Protein AF-Q5BRT5-F1 (afdb_monomer_lite)

pLDDT: mean 73.49, std 7.96, range [51.0, 92.56]

Secondary structure (DSSP, 8-state):
-B-TTS-BHHHHHHHTTTHHHHHHHHHHHHHHTT---S----EEEEEEE-TT-TT-GGGEEEEEEE-HHHHHHHHHHHHHHHHHHHHHHIIIII--

Radius of gyration: 18.99 Å; chains: 1; bounding box: 56×31×49 Å

Sequence (96 aa):
DNGPDGISASLMKYADRELPLSCLKLFTLSMDNECYPTIWKTSFITPRFRSESRKVIENCRPINTVFTVFYYFFLNAIFAYTTSYWLIILNTVLLR

Structure (mmCIF, N/CA/C/O backbone):
data_AF-Q5BRT5-F1
#
_entry.id   AF-Q5BRT5-F1
#
loop_
_atom_site.group_PDB
_atom_site.id
_atom_site.type_symbol
_atom_site.label_atom_id
_atom_site.label_alt_id
_atom_site.label_comp_id
_atom_site.label_asym_id
_atom_site.label_entity_id
_atom_site.label_seq_id
_atom_site.pdbx_PDB_ins_code
_atom_site.Cartn_x
_atom_site.Cartn_y
_atom_site.Cartn_z
_atom_site.occupancy
_atom_site.B_iso_or_equiv
_atom_site.auth_seq_id
_atom_site.auth_comp_id
_atom_site.auth_asym_id
_atom_site.auth_atom_id
_atom_site.pdbx_PDB_model_num
ATOM 1 N N . ASP A 1 1 ? -11.479 -4.862 11.976 1.00 58.84 1 ASP A N 1
ATOM 2 C CA . ASP A 1 1 ? -11.570 -3.560 11.293 1.00 58.84 1 ASP A CA 1
ATOM 3 C C . ASP A 1 1 ? -10.651 -3.543 10.093 1.00 58.84 1 ASP A C 1
ATOM 5 O O . ASP A 1 1 ? -9.449 -3.754 10.240 1.00 58.84 1 ASP A O 1
ATOM 9 N N . ASN A 1 2 ? -11.242 -3.379 8.914 1.00 70.31 2 ASN A N 1
ATOM 10 C CA . ASN A 1 2 ? -10.522 -3.303 7.648 1.00 70.31 2 ASN A CA 1
ATOM 11 C C . ASN A 1 2 ? -10.356 -1.831 7.258 1.00 70.31 2 ASN A C 1
ATOM 13 O O . ASN A 1 2 ? -11.224 -1.009 7.567 1.00 70.31 2 ASN A O 1
ATOM 17 N N . GLY A 1 3 ? -9.243 -1.499 6.604 1.00 71.31 3 GLY A N 1
ATOM 18 C CA . GLY A 1 3 ? -9.047 -0.191 5.987 1.00 71.31 3 GLY A CA 1
ATOM 19 C C . GLY A 1 3 ? -10.018 0.042 4.821 1.00 71.31 3 GLY A C 1
ATOM 20 O O . GLY A 1 3 ? -10.757 -0.865 4.428 1.00 71.31 3 GLY A O 1
ATOM 21 N N . PRO A 1 4 ? -10.043 1.253 4.243 1.00 75.56 4 PRO A N 1
ATOM 22 C CA . PRO A 1 4 ? -10.876 1.561 3.074 1.00 75.56 4 PRO A CA 1
ATOM 23 C C . PRO A 1 4 ? -10.508 0.753 1.816 1.00 75.56 4 PRO A C 1
ATOM 25 O O . PRO A 1 4 ? -11.293 0.708 0.877 1.00 75.56 4 PRO A O 1
ATOM 28 N N . ASP A 1 5 ? -9.346 0.096 1.809 1.00 76.44 5 ASP A N 1
ATOM 29 C CA . ASP A 1 5 ? -8.895 -0.907 0.831 1.00 76.44 5 ASP A CA 1
ATOM 30 C C . ASP A 1 5 ? -9.463 -2.316 1.082 1.00 76.44 5 ASP A C 1
ATOM 32 O O . ASP A 1 5 ? -9.194 -3.237 0.314 1.00 76.44 5 ASP A O 1
ATOM 36 N N . GLY A 1 6 ? -10.215 -2.522 2.166 1.00 79.44 6 GLY A N 1
ATOM 37 C CA . GLY A 1 6 ? -10.650 -3.848 2.604 1.00 79.44 6 GLY A CA 1
ATOM 38 C C . GLY A 1 6 ? -9.536 -4.673 3.257 1.00 79.44 6 GLY A C 1
ATOM 39 O O . GLY A 1 6 ? -9.779 -5.813 3.654 1.00 79.44 6 GLY A O 1
ATOM 40 N N . ILE A 1 7 ? -8.339 -4.105 3.425 1.00 79.00 7 ILE A N 1
ATOM 41 C CA . ILE A 1 7 ? -7.174 -4.799 3.971 1.00 79.00 7 ILE A CA 1
ATOM 42 C C . ILE A 1 7 ? -7.148 -4.608 5.485 1.00 79.00 7 ILE A C 1
ATOM 44 O O . ILE A 1 7 ? -7.237 -3.495 6.008 1.00 79.00 7 ILE A O 1
ATOM 48 N N . SER A 1 8 ? -7.061 -5.714 6.221 1.00 81.19 8 SER A N 1
ATOM 49 C CA . SER A 1 8 ? -6.985 -5.673 7.678 1.00 81.19 8 SER A CA 1
ATOM 50 C C . SER A 1 8 ? -5.561 -5.364 8.148 1.00 81.19 8 SER A C 1
ATOM 52 O O . SER A 1 8 ? -4.569 -5.790 7.551 1.00 81.19 8 SER A O 1
ATOM 54 N N . ALA A 1 9 ? -5.442 -4.690 9.294 1.00 77.56 9 ALA A N 1
ATOM 55 C CA . ALA A 1 9 ? -4.141 -4.469 9.931 1.00 77.56 9 ALA A CA 1
ATOM 56 C C . ALA A 1 9 ? -3.439 -5.791 10.308 1.00 77.56 9 ALA A C 1
ATOM 58 O O . ALA A 1 9 ? -2.211 -5.870 10.315 1.00 77.56 9 ALA A O 1
ATOM 59 N N . SER A 1 10 ? -4.209 -6.847 10.598 1.00 82.62 10 SER A N 1
ATOM 60 C CA . SER A 1 10 ? -3.661 -8.180 10.851 1.00 82.62 10 SER A CA 1
ATOM 61 C C . SER A 1 10 ? -3.021 -8.776 9.601 1.00 82.62 10 SER A C 1
ATOM 63 O O . SER A 1 10 ? -1.911 -9.289 9.697 1.00 82.62 10 SER A O 1
ATOM 65 N N . LEU A 1 11 ? -3.661 -8.655 8.432 1.00 80.06 11 LEU A N 1
ATOM 66 C CA . LEU A 1 11 ? -3.102 -9.132 7.168 1.00 80.06 11 LEU A CA 1
ATOM 67 C C . LEU A 1 11 ? -1.778 -8.430 6.860 1.00 80.06 11 LEU A C 1
ATOM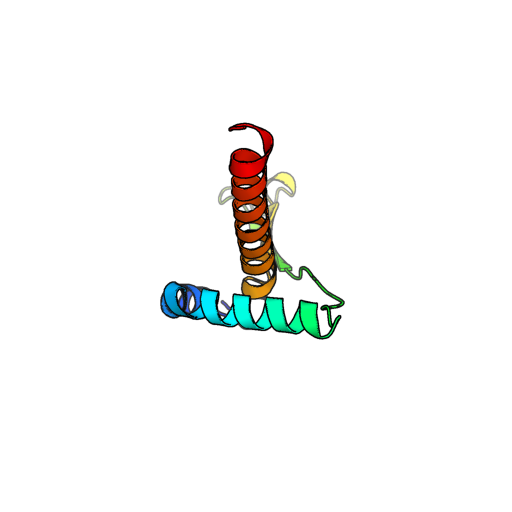 69 O O . LEU A 1 11 ? -0.810 -9.106 6.536 1.00 80.06 11 LEU A O 1
ATOM 73 N N . MET A 1 12 ? -1.702 -7.110 7.057 1.00 76.31 12 MET A N 1
ATOM 74 C CA . MET A 1 12 ? -0.450 -6.354 6.901 1.00 76.31 12 MET A CA 1
ATOM 75 C C . MET A 1 12 ? 0.667 -6.895 7.796 1.00 76.31 12 MET A C 1
ATOM 77 O O . MET A 1 12 ? 1.794 -7.054 7.343 1.00 76.31 12 MET A O 1
ATOM 81 N N . LYS A 1 13 ? 0.353 -7.233 9.052 1.00 79.75 13 LYS A N 1
ATOM 82 C CA . LYS A 1 13 ? 1.334 -7.781 9.997 1.00 79.75 13 LYS A CA 1
ATOM 83 C C . LYS A 1 13 ? 1.900 -9.132 9.544 1.00 79.75 13 LYS A C 1
ATOM 85 O O . LYS A 1 13 ? 3.072 -9.402 9.781 1.00 79.75 13 LYS A O 1
ATOM 90 N N . TYR A 1 14 ? 1.084 -9.985 8.923 1.00 84.00 14 TYR A N 1
ATOM 91 C CA . TYR A 1 14 ? 1.537 -11.287 8.417 1.00 84.00 14 TYR A CA 1
ATOM 92 C C . TYR A 1 14 ? 2.202 -11.188 7.042 1.00 84.00 14 TYR A C 1
ATOM 94 O O . TYR A 1 14 ? 3.148 -11.921 6.765 1.00 84.00 14 TYR A O 1
ATOM 102 N N . ALA A 1 15 ? 1.730 -10.275 6.196 1.00 78.38 15 ALA A N 1
ATOM 103 C CA . ALA A 1 15 ? 2.236 -10.066 4.846 1.00 78.38 15 ALA A CA 1
ATOM 104 C C . ALA A 1 15 ? 3.482 -9.164 4.797 1.00 78.38 15 ALA A C 1
ATOM 106 O O . ALA A 1 15 ? 4.048 -8.991 3.725 1.00 78.38 15 ALA A O 1
ATOM 107 N N . ASP A 1 16 ? 3.934 -8.625 5.932 1.00 77.31 16 ASP A N 1
ATOM 108 C CA . ASP A 1 16 ? 5.005 -7.626 6.048 1.00 77.31 16 ASP A CA 1
ATOM 109 C C . ASP A 1 16 ? 6.279 -7.954 5.246 1.00 77.31 16 ASP A C 1
ATOM 111 O O . ASP A 1 16 ? 6.913 -7.062 4.694 1.00 77.31 16 ASP A O 1
ATOM 115 N N . ARG A 1 17 ? 6.634 -9.239 5.108 1.00 78.31 17 ARG A N 1
ATOM 116 C CA . ARG A 1 17 ? 7.815 -9.665 4.334 1.00 78.31 17 ARG A CA 1
ATOM 117 C C . ARG A 1 17 ? 7.592 -9.760 2.826 1.00 78.31 17 ARG A C 1
ATOM 119 O O . ARG A 1 17 ? 8.513 -9.477 2.067 1.00 78.31 17 ARG A O 1
ATOM 126 N N . GLU A 1 18 ? 6.409 -10.174 2.379 1.00 79.69 18 GLU A N 1
ATOM 127 C CA . GLU A 1 18 ? 6.144 -10.458 0.955 1.00 79.69 18 GLU A CA 1
ATOM 128 C C . GLU A 1 18 ? 5.413 -9.324 0.233 1.00 79.69 18 GLU A C 1
ATOM 130 O O . GLU A 1 18 ? 5.579 -9.114 -0.975 1.00 79.69 18 GLU A O 1
ATOM 135 N N . LEU A 1 19 ? 4.632 -8.551 0.984 1.00 77.50 19 LEU A N 1
ATOM 136 C CA . LEU A 1 19 ? 3.912 -7.390 0.488 1.00 77.50 19 LEU A CA 1
ATOM 137 C C . LEU A 1 19 ? 4.853 -6.335 -0.124 1.00 77.50 19 LEU A C 1
ATOM 139 O O . LEU A 1 19 ? 4.524 -5.848 -1.205 1.00 77.50 19 LEU A O 1
ATOM 143 N N . PRO A 1 20 ? 6.045 -6.035 0.443 1.00 77.06 20 PRO A N 1
ATOM 144 C CA . PRO A 1 20 ? 6.986 -5.102 -0.169 1.00 77.06 20 PRO A CA 1
ATOM 145 C C . PRO A 1 20 ? 7.394 -5.451 -1.587 1.00 77.06 20 PRO A C 1
ATOM 147 O O . PRO A 1 20 ? 7.390 -4.583 -2.458 1.00 77.06 20 PRO A O 1
ATOM 150 N N . LEU A 1 21 ? 7.710 -6.720 -1.837 1.00 79.56 21 LEU A N 1
ATOM 151 C CA . LEU A 1 21 ? 8.148 -7.156 -3.155 1.00 79.56 21 LEU A CA 1
ATOM 152 C C . LEU A 1 21 ? 7.007 -7.066 -4.175 1.00 79.56 21 LEU A C 1
ATOM 154 O O . LEU A 1 21 ? 7.220 -6.649 -5.313 1.00 79.56 21 LEU A O 1
ATOM 158 N N . SER A 1 22 ? 5.793 -7.428 -3.760 1.00 81.94 22 SER A N 1
ATOM 159 C CA . SER A 1 22 ? 4.596 -7.341 -4.604 1.00 81.94 22 SER A CA 1
ATOM 160 C C . SER A 1 22 ? 4.242 -5.888 -4.936 1.00 81.94 22 SER A C 1
ATOM 162 O O . SER A 1 22 ? 3.983 -5.563 -6.094 1.00 81.94 22 SER A O 1
ATOM 164 N N . CYS A 1 23 ? 4.311 -4.997 -3.944 1.00 78.31 23 CYS A N 1
ATOM 165 C CA . CYS A 1 23 ? 4.091 -3.564 -4.122 1.00 78.31 23 CYS A CA 1
ATOM 166 C C . CYS A 1 23 ? 5.155 -2.917 -5.013 1.00 78.31 23 CYS A C 1
ATOM 168 O O . CYS A 1 23 ? 4.808 -2.099 -5.860 1.00 78.31 23 CYS A O 1
ATOM 170 N N . LEU A 1 24 ? 6.430 -3.297 -4.870 1.00 79.44 24 LEU A N 1
ATOM 171 C CA . LEU A 1 24 ? 7.504 -2.800 -5.733 1.00 79.44 24 LEU A CA 1
ATOM 172 C C . LEU A 1 24 ? 7.275 -3.205 -7.193 1.00 79.44 24 LEU A C 1
ATOM 174 O O . LEU A 1 24 ? 7.376 -2.362 -8.076 1.00 79.44 24 LEU A O 1
ATOM 178 N N . LYS A 1 25 ? 6.903 -4.465 -7.449 1.00 83.94 25 LYS A N 1
ATOM 179 C CA . LYS A 1 25 ? 6.569 -4.929 -8.805 1.00 83.94 25 LYS A CA 1
ATOM 180 C C . LYS A 1 25 ? 5.394 -4.152 -9.397 1.00 83.94 25 LYS A C 1
ATOM 182 O O . LYS A 1 25 ? 5.471 -3.731 -10.544 1.00 83.94 25 LYS A O 1
ATOM 187 N N . LEU A 1 26 ? 4.332 -3.936 -8.619 1.00 82.94 26 LEU A N 1
ATOM 188 C CA . LEU A 1 26 ? 3.187 -3.126 -9.049 1.00 82.94 26 LEU A CA 1
ATOM 189 C C . LEU A 1 26 ? 3.583 -1.676 -9.339 1.00 82.94 26 LEU A C 1
ATOM 191 O O . LEU A 1 26 ? 3.124 -1.110 -10.326 1.0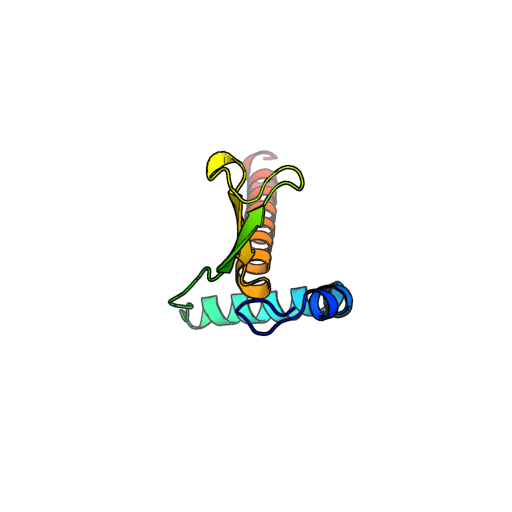0 82.94 26 LEU A O 1
ATOM 195 N N . PHE A 1 27 ? 4.448 -1.087 -8.512 1.00 80.19 27 PHE A N 1
ATOM 196 C CA . PHE A 1 27 ? 4.978 0.256 -8.730 1.00 80.19 27 PHE A CA 1
ATOM 197 C C . PHE A 1 27 ? 5.783 0.341 -10.030 1.00 80.19 27 PHE A C 1
ATOM 199 O O . PHE A 1 27 ? 5.531 1.226 -10.842 1.00 80.19 27 PHE A O 1
ATOM 206 N N . THR A 1 28 ? 6.707 -0.593 -10.263 1.00 83.50 28 THR A N 1
ATOM 207 C CA . THR A 1 28 ? 7.489 -0.642 -11.505 1.00 83.50 28 THR A CA 1
ATOM 208 C C . THR A 1 28 ? 6.580 -0.800 -12.720 1.00 83.50 28 THR A C 1
ATOM 210 O O . THR A 1 28 ? 6.693 -0.027 -13.660 1.00 83.50 28 THR A O 1
ATOM 213 N N . LEU A 1 29 ? 5.599 -1.706 -12.666 1.00 87.69 29 LEU A N 1
ATOM 214 C CA . LEU A 1 29 ? 4.618 -1.865 -13.743 1.00 87.69 29 LEU A CA 1
ATOM 215 C C . LEU A 1 29 ? 3.791 -0.592 -13.976 1.00 87.69 29 LEU A C 1
ATOM 217 O O . LEU A 1 29 ? 3.507 -0.255 -15.120 1.00 87.69 29 LEU A O 1
ATOM 221 N N . SER A 1 30 ? 3.405 0.121 -12.917 1.00 85.06 30 SER A N 1
ATOM 222 C CA . SER A 1 30 ? 2.701 1.406 -13.013 1.00 85.06 30 SER A CA 1
ATOM 223 C C . SER A 1 30 ? 3.550 2.461 -13.730 1.00 85.06 30 SER A C 1
ATOM 225 O O . SER A 1 30 ? 3.028 3.172 -14.587 1.00 85.06 30 SER A O 1
ATOM 227 N N . MET A 1 31 ? 4.855 2.511 -13.439 1.00 84.06 31 MET A N 1
ATOM 228 C CA . MET A 1 31 ? 5.806 3.392 -14.122 1.00 84.06 31 MET A CA 1
ATOM 229 C C . MET A 1 31 ? 5.997 3.011 -15.593 1.00 84.06 31 MET A C 1
ATOM 231 O O . MET A 1 31 ? 5.917 3.885 -16.448 1.00 84.06 31 MET A O 1
ATOM 235 N N . ASP A 1 32 ? 6.200 1.726 -15.888 1.00 91.44 32 ASP A N 1
ATOM 236 C CA . ASP A 1 32 ? 6.461 1.234 -17.248 1.00 91.44 32 ASP A CA 1
ATOM 237 C C . ASP A 1 32 ? 5.254 1.411 -18.182 1.00 91.44 32 ASP A C 1
ATOM 239 O O . ASP A 1 32 ? 5.417 1.606 -19.383 1.00 91.44 32 ASP A O 1
ATOM 243 N N . ASN A 1 33 ? 4.037 1.332 -17.634 1.00 92.56 33 ASN A N 1
ATOM 244 C CA . ASN A 1 33 ? 2.792 1.449 -18.397 1.00 92.56 33 ASN A CA 1
ATOM 245 C C . ASN A 1 33 ? 2.153 2.843 -18.305 1.00 92.56 33 ASN A C 1
ATOM 247 O O . ASN A 1 33 ? 1.022 3.008 -18.760 1.00 92.56 33 ASN A O 1
ATOM 251 N N . GLU A 1 34 ? 2.821 3.809 -17.664 1.00 89.25 34 GLU A N 1
ATOM 252 C CA . GLU A 1 34 ? 2.294 5.161 -17.410 1.00 89.25 34 GLU A CA 1
ATOM 253 C C . GLU A 1 34 ? 0.881 5.149 -16.783 1.00 89.25 34 GLU A C 1
ATOM 255 O O . GLU A 1 34 ? 0.048 6.033 -17.003 1.00 89.25 34 GLU A O 1
ATOM 260 N N . CYS A 1 35 ? 0.583 4.113 -15.995 1.00 85.56 35 CYS A N 1
ATOM 261 C CA . CYS A 1 35 ? -0.740 3.865 -15.443 1.00 85.56 35 CYS A CA 1
ATOM 262 C C . CYS A 1 35 ? -0.732 4.165 -13.950 1.00 85.56 35 CYS A C 1
ATOM 264 O O . CYS A 1 35 ? -0.156 3.416 -13.161 1.00 85.56 35 CYS A O 1
ATOM 266 N N . TYR A 1 36 ? -1.400 5.244 -13.552 1.00 81.44 36 TYR A N 1
ATOM 267 C CA . TYR A 1 36 ? -1.409 5.722 -12.173 1.00 81.44 36 TYR A CA 1
ATOM 268 C C . TYR A 1 36 ? -2.823 5.712 -11.594 1.00 81.44 36 TYR A C 1
ATOM 270 O O . TYR A 1 36 ? -3.791 5.969 -12.317 1.00 81.44 36 TYR A O 1
ATOM 278 N N . PRO A 1 37 ? -2.980 5.458 -10.284 1.00 76.50 37 PRO A N 1
ATOM 279 C CA . PRO A 1 37 ? -4.278 5.609 -9.653 1.00 76.50 37 PRO A CA 1
ATOM 280 C C . PRO A 1 37 ? -4.706 7.080 -9.680 1.00 76.50 37 PRO A C 1
ATOM 282 O O . PRO A 1 37 ? -3.930 7.991 -9.397 1.00 76.50 37 PRO A O 1
ATOM 285 N N . THR A 1 38 ? -5.982 7.317 -9.960 1.00 81.25 38 THR A N 1
ATOM 286 C CA . THR A 1 38 ? -6.590 8.651 -9.848 1.00 81.25 38 THR A CA 1
ATOM 287 C C . THR A 1 38 ? -6.780 9.077 -8.391 1.00 81.25 38 THR A C 1
ATOM 289 O O . THR A 1 38 ? -6.852 10.268 -8.093 1.00 81.25 38 THR A O 1
ATOM 292 N N . ILE A 1 39 ? -6.830 8.112 -7.466 1.00 77.50 39 ILE A N 1
ATOM 293 C CA . ILE A 1 39 ? -7.001 8.326 -6.029 1.00 77.50 39 ILE A CA 1
ATOM 294 C C . ILE A 1 39 ? -5.781 7.772 -5.295 1.00 77.50 39 ILE A C 1
ATOM 296 O O . ILE A 1 39 ? -5.553 6.567 -5.257 1.00 77.50 39 ILE A O 1
ATOM 300 N N . TRP A 1 40 ? -5.020 8.667 -4.670 1.00 71.31 40 TRP A N 1
ATOM 301 C CA . TRP A 1 40 ? -3.756 8.333 -4.005 1.00 71.31 40 TRP A CA 1
ATOM 302 C C . TRP A 1 40 ? -3.891 8.075 -2.503 1.00 71.31 40 TRP A C 1
ATOM 304 O O . TRP A 1 40 ? -3.043 7.421 -1.895 1.00 71.31 40 TRP A O 1
ATOM 314 N N . LYS A 1 41 ? -4.941 8.616 -1.876 1.00 70.69 41 LYS A N 1
ATOM 315 C CA . LYS A 1 41 ? -5.166 8.511 -0.434 1.00 70.69 41 LYS A CA 1
ATOM 316 C C . LYS A 1 41 ? -6.657 8.533 -0.127 1.00 70.69 41 LYS A C 1
ATOM 318 O O . LYS A 1 41 ? -7.334 9.525 -0.376 1.00 70.69 41 LYS A O 1
ATOM 323 N N . THR A 1 42 ? 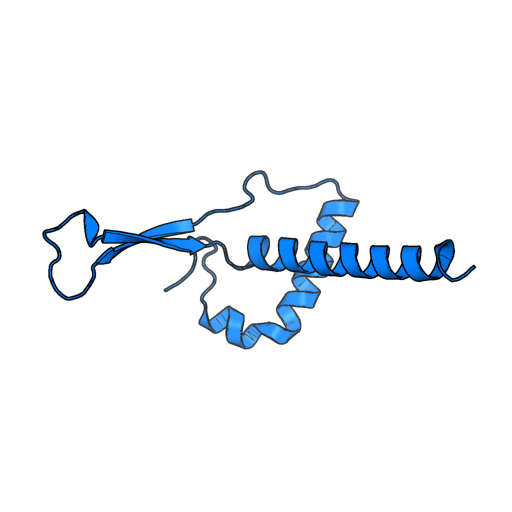-7.134 7.464 0.494 1.00 77.44 42 THR A N 1
ATOM 324 C CA . THR A 1 42 ? -8.491 7.364 1.041 1.00 77.44 42 THR A CA 1
ATOM 325 C C . THR A 1 42 ? -8.383 7.046 2.525 1.00 77.44 42 THR A C 1
ATOM 327 O O . THR A 1 42 ? -7.468 6.338 2.938 1.00 77.44 42 THR A O 1
ATOM 330 N N . SER A 1 43 ? -9.272 7.578 3.359 1.00 80.25 43 SER A N 1
ATOM 331 C CA . SER A 1 43 ? -9.268 7.259 4.788 1.00 80.25 43 SER A CA 1
ATOM 332 C C . SER A 1 43 ? -10.661 7.307 5.383 1.00 80.25 43 SER A C 1
ATOM 334 O O . SER A 1 43 ? -11.426 8.218 5.073 1.00 80.25 43 SER A O 1
ATOM 336 N N . PHE A 1 44 ? -10.951 6.391 6.302 1.00 81.69 44 PHE A N 1
ATOM 337 C CA . PHE A 1 44 ? -12.095 6.540 7.190 1.00 81.69 44 PHE A CA 1
ATOM 338 C C . PHE A 1 44 ? -11.758 7.554 8.276 1.00 81.69 44 PHE A C 1
ATOM 340 O O . PHE A 1 44 ? -10.748 7.416 8.968 1.00 81.69 44 PHE A O 1
ATOM 347 N N . ILE A 1 45 ? -12.604 8.570 8.422 1.00 79.75 45 ILE A N 1
ATOM 348 C CA . ILE A 1 45 ? -12.484 9.568 9.481 1.00 79.75 45 ILE A CA 1
ATOM 349 C C . ILE A 1 45 ? -13.369 9.105 10.631 1.00 79.75 45 ILE A C 1
ATOM 351 O O . ILE A 1 45 ? -14.594 9.149 10.534 1.00 79.75 45 ILE A O 1
ATOM 355 N N . THR A 1 46 ? -12.747 8.645 11.714 1.00 78.25 46 THR A N 1
ATOM 356 C CA . THR A 1 46 ? -13.470 8.223 12.916 1.00 78.25 46 THR A CA 1
ATOM 357 C C . THR A 1 46 ? -13.246 9.242 14.032 1.00 78.25 46 THR A C 1
ATOM 359 O O . THR A 1 46 ? -12.095 9.477 14.416 1.00 78.25 46 THR A O 1
ATOM 362 N N . PRO A 1 47 ? -14.305 9.861 14.580 1.00 77.88 47 PRO A N 1
ATOM 363 C CA . PRO A 1 47 ? -14.173 10.745 15.729 1.00 77.88 47 PRO A CA 1
ATOM 364 C C . PRO A 1 47 ? -13.799 9.933 16.975 1.00 77.88 47 PRO A C 1
ATOM 366 O O . PRO A 1 47 ? -14.556 9.063 17.413 1.00 77.88 47 PRO A O 1
ATOM 369 N N . ARG A 1 48 ? -12.636 10.217 17.571 1.00 78.31 48 ARG A N 1
ATOM 370 C CA . ARG A 1 48 ? -12.228 9.630 18.853 1.00 78.31 48 ARG A CA 1
ATOM 371 C C . ARG A 1 48 ? -12.340 10.667 19.956 1.00 78.31 48 ARG A C 1
ATOM 373 O O . ARG A 1 48 ? -11.673 11.699 19.929 1.00 78.31 48 ARG A O 1
ATOM 380 N N . PHE A 1 49 ? -13.152 10.349 20.955 1.00 77.50 49 PHE A N 1
ATOM 381 C CA . PHE A 1 49 ? -13.352 11.188 22.128 1.00 77.50 49 PHE A CA 1
ATOM 382 C C . PHE A 1 49 ? -12.380 10.795 23.245 1.00 77.50 49 PHE A C 1
ATOM 384 O O . PHE A 1 49 ? -12.162 9.605 23.493 1.00 77.50 49 PHE A O 1
ATOM 391 N N . ARG A 1 50 ? -11.807 11.786 23.938 1.00 72.50 50 ARG A N 1
ATOM 392 C CA . ARG A 1 50 ? -11.137 11.564 25.234 1.00 72.50 50 ARG A CA 1
ATOM 393 C C . ARG A 1 50 ? -12.156 11.048 26.264 1.00 72.50 50 ARG A C 1
ATOM 395 O O . ARG A 1 50 ? -13.330 11.407 26.194 1.00 72.50 50 ARG A O 1
ATOM 402 N N . SER A 1 51 ? -11.726 10.190 27.197 1.00 65.81 51 SER A N 1
ATOM 403 C CA . SER A 1 51 ? -12.638 9.437 28.084 1.00 65.81 51 SER A CA 1
ATOM 404 C C . SER A 1 51 ? -13.490 10.313 29.002 1.00 65.81 51 SER A C 1
ATOM 406 O O . SER A 1 51 ? -14.519 9.856 29.485 1.00 65.81 51 SER A O 1
ATOM 408 N N . GLU A 1 52 ? -13.080 11.556 29.238 1.00 64.62 52 GLU A N 1
ATOM 409 C CA . GLU A 1 52 ? -13.642 12.392 30.297 1.00 64.62 52 GLU A CA 1
ATOM 410 C C . GLU A 1 52 ? -14.946 13.102 29.904 1.00 64.62 52 GLU A C 1
ATOM 412 O O . GLU A 1 52 ? -15.713 13.475 30.785 1.00 64.62 52 GLU A O 1
ATOM 417 N N . SER A 1 53 ? -15.266 13.254 28.609 1.00 58.41 53 SER A N 1
ATOM 418 C CA . SER A 1 53 ? -16.570 13.788 28.174 1.00 58.41 53 SER A CA 1
ATOM 419 C C . SER A 1 53 ? -16.737 13.755 26.651 1.00 58.41 53 SER A C 1
ATOM 421 O O . SER A 1 53 ? -15.966 14.381 25.923 1.00 58.41 53 SER A O 1
ATOM 423 N N . ARG A 1 54 ? -17.806 13.105 26.160 1.00 62.94 54 ARG A N 1
ATOM 424 C CA . ARG A 1 54 ? -18.233 13.139 24.741 1.00 62.94 54 ARG A CA 1
ATOM 425 C C . ARG A 1 54 ? -18.981 14.424 24.353 1.00 62.94 54 ARG A C 1
ATOM 427 O O . ARG A 1 54 ? -19.322 14.593 23.189 1.00 62.94 54 ARG A O 1
ATOM 434 N N . LYS A 1 55 ? -19.281 15.300 25.321 1.00 67.88 55 LYS A N 1
ATOM 435 C CA . LYS A 1 55 ? -20.117 16.500 25.123 1.00 67.88 55 LYS A CA 1
ATOM 436 C C . LYS A 1 55 ? -19.318 17.741 24.711 1.00 67.88 55 LYS A C 1
ATOM 438 O O . LYS A 1 55 ? -19.915 18.727 24.302 1.00 67.88 55 LYS A O 1
ATOM 443 N N . VAL A 1 56 ? -17.989 17.699 24.817 1.00 66.38 56 VAL A N 1
ATOM 444 C CA . VAL A 1 56 ? -17.105 18.814 24.453 1.00 66.38 56 VAL A CA 1
ATOM 445 C C . VAL A 1 56 ? -16.513 18.543 23.070 1.00 66.38 56 VAL A C 1
ATOM 447 O O . VAL A 1 56 ? -15.780 17.571 22.894 1.00 66.38 56 VAL A O 1
ATOM 450 N N . ILE A 1 57 ? -16.822 19.398 22.089 1.00 66.94 57 ILE A N 1
ATOM 451 C CA . ILE A 1 57 ? -16.320 19.285 20.705 1.00 66.94 57 ILE A CA 1
ATOM 452 C C . ILE A 1 57 ? -14.784 19.260 20.661 1.00 66.94 57 ILE A C 1
ATOM 454 O O . ILE A 1 57 ? -14.208 18.486 19.904 1.00 66.94 57 ILE A O 1
ATOM 458 N N . GLU A 1 58 ? -14.119 20.014 21.537 1.00 70.50 58 GLU A N 1
ATOM 459 C CA . GLU A 1 58 ? -12.651 20.077 21.647 1.00 70.50 58 GLU A CA 1
ATOM 460 C C . GLU A 1 58 ? -12.008 18.742 22.073 1.00 70.50 58 GLU A C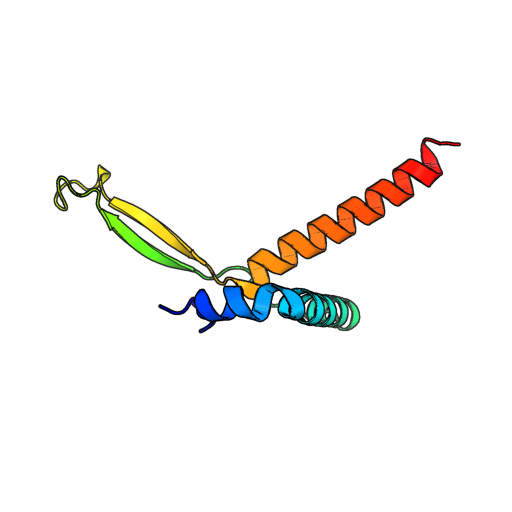 1
ATOM 462 O O . GLU A 1 58 ? -10.827 18.495 21.818 1.00 70.50 58 GLU A O 1
ATOM 467 N N . ASN A 1 59 ? -12.783 17.839 22.686 1.00 69.25 59 ASN A N 1
ATOM 468 C CA . ASN A 1 59 ? -12.328 16.494 23.049 1.00 69.25 59 ASN A CA 1
ATOM 469 C C . ASN A 1 59 ? -12.450 15.480 21.906 1.00 69.25 59 ASN A C 1
ATOM 471 O O . ASN A 1 59 ? -11.98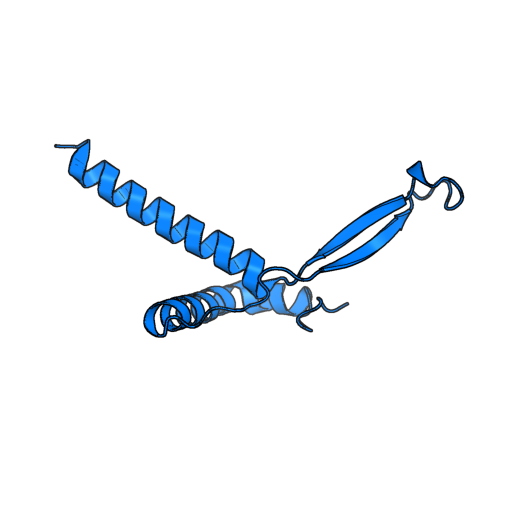5 14.344 22.060 1.00 69.25 59 ASN A O 1
ATOM 475 N N . CYS A 1 60 ? -13.063 15.862 20.784 1.00 72.25 60 CYS A N 1
ATOM 476 C CA . CYS A 1 60 ? -13.161 15.040 19.591 1.00 72.25 60 CYS A CA 1
ATOM 477 C C . CYS A 1 60 ? -11.921 15.243 18.721 1.00 72.25 60 CYS A C 1
ATOM 479 O O . CYS A 1 60 ? -11.684 16.325 18.186 1.00 72.25 60 CYS A O 1
ATOM 481 N N . ARG A 1 61 ? -11.122 14.189 18.556 1.00 73.81 61 ARG A N 1
ATOM 482 C CA . ARG A 1 61 ? -10.018 14.184 17.596 1.00 73.81 61 ARG A CA 1
ATOM 483 C C . ARG A 1 61 ? -10.407 13.312 16.408 1.00 73.81 61 ARG A C 1
ATOM 485 O O . ARG A 1 61 ? -10.687 12.129 16.622 1.00 73.81 61 ARG A O 1
ATOM 492 N N . PRO A 1 62 ? -10.424 13.846 15.176 1.00 73.81 62 PRO A N 1
ATOM 493 C CA . PRO A 1 62 ? -10.596 13.010 14.001 1.00 73.81 62 PRO A CA 1
ATOM 494 C C . PRO A 1 62 ? -9.361 12.117 13.853 1.00 73.81 62 PRO A C 1
ATOM 496 O O . PRO A 1 62 ? -8.228 12.600 13.835 1.00 73.81 62 PRO A O 1
ATOM 499 N N . ILE A 1 63 ? -9.578 10.807 13.787 1.00 76.81 63 ILE A N 1
ATOM 500 C CA . ILE A 1 63 ? -8.536 9.835 13.462 1.00 76.81 63 ILE A CA 1
ATOM 501 C C . ILE A 1 63 ? -8.782 9.340 12.051 1.00 76.81 63 ILE A C 1
ATOM 503 O O . ILE A 1 63 ? -9.882 8.896 11.726 1.00 76.81 63 ILE A O 1
ATOM 507 N N . ASN A 1 64 ? -7.732 9.395 11.240 1.00 73.44 64 ASN A N 1
ATOM 508 C CA . ASN A 1 64 ? -7.758 8.915 9.871 1.00 73.44 64 ASN A CA 1
ATOM 509 C C . ASN A 1 64 ? -7.220 7.484 9.835 1.00 73.44 64 ASN A C 1
ATOM 511 O O . ASN A 1 64 ? -6.021 7.267 10.011 1.00 73.44 64 ASN A O 1
ATOM 515 N N . THR A 1 65 ? -8.093 6.518 9.572 1.00 71.44 65 THR A N 1
ATOM 516 C CA . THR A 1 65 ? -7.695 5.148 9.230 1.00 71.44 65 THR A CA 1
ATOM 517 C C . THR A 1 65 ? -7.480 5.094 7.724 1.00 71.44 65 THR A C 1
ATOM 519 O O . THR A 1 65 ? -8.436 5.165 6.955 1.00 71.44 65 THR A O 1
ATOM 522 N N . VAL A 1 66 ? -6.219 5.069 7.301 1.00 67.75 66 VAL A N 1
ATOM 523 C CA . VAL A 1 66 ? -5.808 5.313 5.909 1.00 67.75 66 VAL A CA 1
ATOM 524 C C . VAL A 1 66 ? -5.774 4.017 5.093 1.00 67.75 66 VAL A C 1
ATOM 526 O O . VAL A 1 66 ? -5.500 2.944 5.623 1.00 67.75 66 VAL A O 1
ATOM 529 N N . PHE A 1 67 ? -6.011 4.141 3.787 1.00 65.69 67 PHE A N 1
ATOM 530 C CA . PHE A 1 67 ? -5.659 3.173 2.748 1.00 65.69 67 PHE A CA 1
ATOM 531 C C . PHE A 1 67 ? -4.182 2.798 2.908 1.00 65.69 67 PHE A C 1
ATOM 533 O O . PHE A 1 67 ? -3.293 3.630 2.695 1.00 65.69 67 PHE A O 1
ATOM 540 N N . THR A 1 68 ? -3.919 1.593 3.400 1.00 63.69 68 THR A N 1
ATOM 541 C CA . THR A 1 68 ? -2.632 1.287 4.032 1.00 63.69 68 THR A CA 1
ATOM 542 C C . THR A 1 68 ? -1.608 0.855 2.994 1.00 63.69 68 THR A C 1
ATOM 544 O O . THR A 1 68 ? -0.438 1.202 3.112 1.00 63.69 68 THR A O 1
ATOM 547 N N . VAL A 1 69 ? -2.026 0.160 1.936 1.00 64.62 69 VAL A N 1
ATOM 548 C CA . VAL A 1 69 ? -1.059 -0.436 1.004 1.00 64.62 69 VAL A CA 1
ATOM 549 C C . VAL A 1 69 ? -0.434 0.600 0.081 1.00 64.62 69 VAL A C 1
ATOM 551 O O . VAL A 1 69 ? 0.785 0.735 0.074 1.00 64.62 69 VAL A O 1
ATOM 554 N N . PHE A 1 70 ? -1.234 1.382 -0.650 1.00 65.62 70 PHE A N 1
ATOM 555 C CA . PHE A 1 70 ? -0.669 2.320 -1.626 1.00 65.62 70 PHE A CA 1
ATOM 556 C C . PHE A 1 70 ? 0.128 3.434 -0.950 1.00 65.62 70 PHE A C 1
ATOM 558 O O . PHE A 1 70 ? 1.291 3.625 -1.266 1.00 65.62 70 PHE A O 1
ATOM 565 N N . TYR A 1 71 ? -0.445 4.135 0.030 1.00 66.69 71 TYR A N 1
ATOM 566 C CA . TYR A 1 71 ? 0.216 5.280 0.664 1.00 66.69 71 TYR A CA 1
ATOM 567 C C . TYR A 1 71 ? 1.530 4.898 1.363 1.00 66.69 71 TYR A C 1
ATOM 569 O O . TYR A 1 71 ? 2.542 5.578 1.198 1.00 66.69 71 TYR A O 1
ATOM 577 N N . TYR A 1 72 ? 1.525 3.802 2.127 1.00 65.12 72 TYR A N 1
ATOM 578 C CA . TYR A 1 72 ? 2.693 3.375 2.896 1.00 65.12 72 TYR A CA 1
ATOM 579 C C . TYR A 1 72 ? 3.795 2.843 1.973 1.00 65.12 72 TYR A C 1
ATOM 581 O O . TYR A 1 72 ? 4.964 3.169 2.171 1.00 65.12 72 TYR A O 1
ATOM 589 N N . PHE A 1 73 ? 3.446 2.090 0.923 1.00 68.00 73 PHE A N 1
ATOM 590 C CA . PHE A 1 73 ? 4.451 1.579 -0.009 1.00 68.00 73 PHE A CA 1
ATOM 591 C C . PHE A 1 73 ? 4.942 2.600 -1.011 1.00 68.00 73 PHE A C 1
ATOM 593 O O . PHE A 1 73 ? 6.137 2.619 -1.254 1.00 68.00 73 PHE A O 1
ATOM 600 N N . PHE A 1 74 ? 4.093 3.462 -1.565 1.00 66.19 74 PHE A N 1
ATOM 601 C CA . PHE A 1 74 ? 4.556 4.470 -2.518 1.00 66.19 74 PHE A CA 1
ATOM 602 C C . PHE A 1 74 ? 5.521 5.444 -1.838 1.00 66.19 74 PHE A C 1
ATOM 604 O O . PHE A 1 74 ? 6.572 5.740 -2.393 1.00 66.19 74 PHE A O 1
ATOM 611 N N . LEU A 1 75 ? 5.236 5.874 -0.601 1.00 66.69 75 LEU A N 1
ATOM 612 C CA . LEU A 1 75 ? 6.163 6.721 0.154 1.00 66.69 75 LEU A CA 1
ATOM 613 C C . LEU A 1 75 ? 7.465 5.996 0.495 1.00 66.69 75 LEU A C 1
ATOM 615 O O . LEU A 1 75 ? 8.530 6.572 0.302 1.00 66.69 75 LEU A O 1
ATOM 619 N N . ASN A 1 76 ? 7.405 4.742 0.950 1.00 66.75 76 ASN A N 1
ATOM 620 C CA . ASN A 1 76 ? 8.616 3.988 1.283 1.00 66.75 76 ASN A CA 1
ATOM 621 C C . ASN A 1 76 ? 9.424 3.577 0.042 1.00 66.75 76 A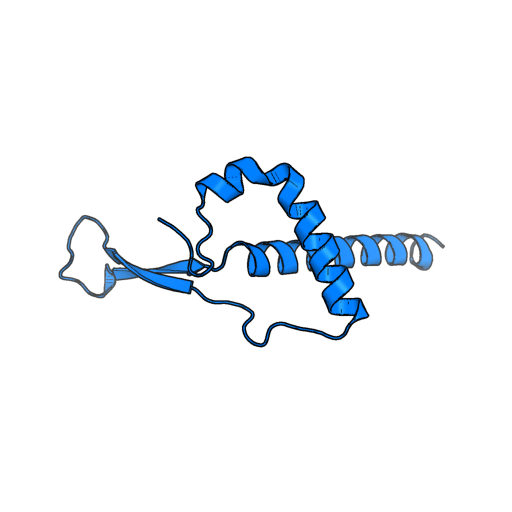SN A C 1
ATOM 623 O O . ASN A 1 76 ? 10.649 3.599 0.088 1.00 66.75 76 ASN A O 1
ATOM 627 N N . ALA A 1 77 ? 8.772 3.241 -1.072 1.00 65.69 77 ALA A N 1
ATOM 628 C CA . ALA A 1 77 ? 9.413 2.901 -2.339 1.00 65.69 77 ALA A CA 1
ATOM 629 C C . ALA A 1 77 ? 10.027 4.140 -2.996 1.00 65.69 77 ALA A C 1
ATOM 631 O O . ALA A 1 77 ? 11.178 4.080 -3.416 1.00 65.69 77 ALA A O 1
ATOM 632 N N . ILE A 1 78 ? 9.323 5.280 -3.011 1.00 66.94 78 ILE A N 1
ATOM 633 C CA . ILE A 1 78 ? 9.906 6.566 -3.419 1.00 66.94 78 ILE A CA 1
ATOM 634 C C . ILE A 1 78 ? 11.078 6.915 -2.510 1.00 66.94 78 ILE A C 1
ATOM 636 O O . ILE A 1 78 ? 12.127 7.301 -3.015 1.00 66.94 78 ILE A O 1
ATOM 640 N N . PHE A 1 79 ? 10.940 6.773 -1.191 1.00 68.06 79 PHE A N 1
ATOM 641 C CA . PHE A 1 79 ? 12.020 7.066 -0.252 1.00 68.06 79 PHE A CA 1
ATOM 642 C C . PHE A 1 79 ? 13.240 6.176 -0.504 1.00 68.06 79 PHE A C 1
ATOM 644 O O . PHE A 1 79 ? 14.349 6.691 -0.608 1.00 68.06 79 PHE A O 1
ATOM 651 N N . ALA A 1 80 ? 13.048 4.866 -0.680 1.00 65.88 80 ALA A N 1
ATOM 652 C CA . ALA A 1 80 ? 14.115 3.921 -1.002 1.00 65.88 80 ALA A CA 1
ATOM 653 C C . ALA A 1 80 ? 14.756 4.220 -2.363 1.00 65.88 80 ALA A C 1
ATOM 655 O O . ALA A 1 80 ? 15.980 4.229 -2.477 1.00 65.88 80 ALA A O 1
ATOM 656 N N . TYR A 1 81 ? 13.953 4.512 -3.388 1.00 66.81 81 TYR A N 1
ATOM 657 C CA . TYR A 1 81 ? 14.450 4.864 -4.715 1.00 66.81 81 TYR A CA 1
ATOM 658 C C . TYR A 1 81 ? 15.258 6.164 -4.667 1.00 66.81 81 TYR A C 1
ATOM 660 O O . TYR A 1 81 ? 16.397 6.197 -5.121 1.00 66.81 81 TYR A O 1
ATOM 668 N N . THR A 1 82 ? 14.718 7.215 -4.047 1.00 67.38 82 THR A N 1
ATOM 669 C CA . THR A 1 82 ? 15.385 8.519 -3.924 1.00 67.38 82 THR A CA 1
ATOM 670 C C . THR A 1 82 ? 16.654 8.448 -3.089 1.00 67.38 82 THR A C 1
ATOM 672 O O . THR A 1 82 ? 17.652 9.008 -3.525 1.00 67.38 82 THR A O 1
ATOM 675 N N . THR A 1 83 ? 16.676 7.740 -1.954 1.00 71.12 83 THR A N 1
ATOM 676 C CA . THR A 1 83 ? 17.914 7.548 -1.167 1.00 71.12 83 THR A CA 1
ATOM 677 C C . THR A 1 83 ? 18.951 6.723 -1.916 1.00 71.12 83 THR A C 1
ATOM 679 O O . THR A 1 83 ? 20.124 7.092 -1.909 1.00 71.12 83 THR A O 1
ATOM 682 N N . SER A 1 84 ? 18.545 5.659 -2.610 1.00 72.12 84 SER A N 1
ATOM 683 C CA . SER A 1 84 ? 19.463 4.860 -3.435 1.00 72.12 84 SER A CA 1
ATOM 684 C C . SER A 1 84 ? 20.071 5.701 -4.559 1.00 72.12 84 SER A C 1
ATOM 686 O O . SER A 1 84 ? 21.284 5.691 -4.761 1.00 72.12 84 SER A O 1
ATOM 688 N N . TYR A 1 85 ? 19.247 6.496 -5.242 1.00 67.31 85 TYR A N 1
ATOM 689 C CA . TYR A 1 85 ? 19.688 7.410 -6.294 1.00 67.31 85 TYR A CA 1
ATOM 690 C C . TYR A 1 85 ? 20.602 8.521 -5.745 1.00 67.31 85 TYR A C 1
ATOM 692 O O . TYR A 1 85 ? 21.626 8.839 -6.348 1.00 67.31 85 TYR A O 1
ATOM 700 N N . TRP A 1 86 ? 20.290 9.068 -4.564 1.00 68.12 86 TRP A N 1
ATOM 701 C CA . TRP A 1 86 ? 21.125 10.061 -3.879 1.00 68.12 86 TRP A CA 1
ATOM 702 C C . TRP A 1 86 ? 22.491 9.498 -3.493 1.00 68.12 86 TRP A C 1
ATOM 704 O O . TRP A 1 86 ? 23.503 10.158 -3.704 1.00 68.12 86 TRP A O 1
ATOM 714 N N . LEU A 1 87 ? 22.536 8.275 -2.958 1.00 67.75 87 LEU A N 1
ATOM 715 C CA . LEU A 1 87 ? 23.784 7.595 -2.610 1.00 67.75 87 LEU A CA 1
ATOM 716 C C . LEU A 1 87 ? 24.654 7.351 -3.846 1.00 67.75 87 LEU A C 1
ATOM 718 O O . LEU A 1 87 ? 25.870 7.522 -3.770 1.00 67.75 87 LEU A O 1
ATOM 722 N N . ILE A 1 88 ? 24.051 7.002 -4.984 1.00 68.81 88 ILE A N 1
ATOM 723 C CA . ILE A 1 88 ? 24.771 6.852 -6.255 1.00 68.81 88 ILE A CA 1
ATOM 724 C C . ILE A 1 88 ? 25.362 8.197 -6.692 1.00 68.81 88 ILE A C 1
ATOM 726 O O . ILE A 1 88 ? 26.557 8.268 -6.976 1.00 68.81 88 ILE A O 1
ATOM 730 N N . ILE A 1 89 ? 24.579 9.281 -6.692 1.00 64.19 89 ILE A N 1
ATOM 731 C CA . ILE A 1 89 ? 25.077 10.622 -7.051 1.00 64.19 89 ILE A CA 1
ATOM 732 C C . ILE A 1 89 ? 26.194 11.071 -6.102 1.00 64.19 89 ILE A C 1
ATOM 734 O O . ILE A 1 89 ? 27.238 11.527 -6.568 1.00 64.19 89 ILE A O 1
ATOM 738 N N . LEU A 1 90 ? 26.015 10.892 -4.791 1.00 69.44 90 LEU A N 1
ATOM 739 C CA . LEU A 1 90 ? 27.018 11.214 -3.775 1.00 69.44 90 LEU A CA 1
ATOM 740 C C . LEU A 1 90 ? 28.340 10.482 -4.057 1.00 69.44 90 LEU A C 1
ATOM 742 O O . LEU A 1 90 ? 29.398 11.105 -4.084 1.00 69.44 90 LEU A O 1
ATOM 746 N N . ASN A 1 91 ? 28.280 9.179 -4.345 1.00 70.38 91 ASN A N 1
ATOM 747 C CA . ASN A 1 91 ? 29.471 8.385 -4.650 1.00 70.38 91 ASN A CA 1
ATOM 748 C C . ASN A 1 91 ? 30.115 8.739 -5.999 1.00 70.38 91 ASN A C 1
ATOM 750 O O . ASN A 1 91 ? 31.320 8.582 -6.156 1.00 70.38 91 ASN A O 1
ATOM 754 N N . THR A 1 92 ? 29.338 9.216 -6.971 1.00 72.06 92 THR A N 1
ATOM 755 C CA . THR A 1 92 ? 29.840 9.466 -8.333 1.00 72.06 92 THR A CA 1
ATOM 756 C C . THR A 1 92 ? 30.380 10.890 -8.514 1.00 72.06 92 THR A C 1
ATOM 758 O O . THR A 1 92 ? 31.283 11.101 -9.322 1.00 72.06 92 THR A O 1
ATOM 761 N N . VAL A 1 93 ? 29.837 11.866 -7.775 1.00 66.75 93 VAL A N 1
ATOM 762 C CA . VAL A 1 93 ? 30.119 13.303 -7.958 1.00 66.75 93 VAL A CA 1
ATOM 763 C C . VAL A 1 93 ? 30.961 13.901 -6.828 1.00 66.75 93 VAL A C 1
ATOM 765 O O . VAL A 1 93 ? 31.751 14.794 -7.102 1.00 66.75 93 VAL A O 1
ATOM 768 N N . LEU A 1 94 ? 30.813 13.442 -5.578 1.00 57.59 94 LEU A N 1
ATOM 769 C CA . LEU A 1 94 ? 31.513 14.029 -4.418 1.00 57.59 94 LEU A CA 1
ATOM 770 C C . LEU A 1 94 ? 32.756 13.246 -3.970 1.00 57.59 94 LEU A C 1
ATOM 772 O O . LEU A 1 94 ? 33.560 13.783 -3.215 1.00 57.59 94 LEU A O 1
ATOM 776 N N . LEU A 1 95 ? 32.911 11.992 -4.405 1.00 57.81 95 LEU A N 1
ATOM 777 C CA . LEU A 1 95 ? 34.092 11.155 -4.131 1.00 57.81 95 LEU A CA 1
ATOM 778 C C . LEU A 1 95 ? 35.071 11.075 -5.322 1.00 57.81 95 LEU A C 1
ATOM 780 O O . LEU A 1 95 ? 35.982 10.246 -5.318 1.00 57.81 95 LEU A O 1
ATOM 784 N N . ARG A 1 96 ? 34.891 11.937 -6.328 1.00 51.00 96 ARG A N 1
ATOM 785 C CA . ARG A 1 96 ? 35.883 12.257 -7.364 1.00 51.00 96 ARG A CA 1
ATOM 786 C C . ARG A 1 96 ? 36.515 13.606 -7.060 1.00 51.00 96 ARG A C 1
ATOM 788 O O . ARG A 1 96 ? 37.727 13.729 -7.332 1.00 51.00 96 ARG A O 1
#

Organism: Schistosoma japonicum (NCBI:txid6182)

Foldseek 3Di:
DAWPVSHDPVNCVVCVVPLLVVLLVVVVVCVVVVNDDPDQKDWDFDWDADPPDPPDPVRTDTDTRIPCRRNVNVVVVCVVVVVVVVVVCCCPPVVD